Protein AF-A0A267DGS7-F1 (afdb_monomer_lite)

Organism: NCBI:txid282301

pLDDT: mean 75.68, std 21.05, range [29.09, 93.19]

Secondary structure (DSSP, 8-state):
-HHHHHHHHHHH---HHHHHHHHHHTTT-HHHHHHHHHH-GGGT-TTT---HHHHHHHHHHH--SS-TTEE-HHHHHHHHHHTT--TTSHHHHHHHHHTT-SSTT-EEHHHHHHHHHHHT-SSHHHHHHHHHHHHTTS-------TT------------PPPGGGG-----TT----

Structure (mmCIF, N/CA/C/O backbone):
data_AF-A0A267DGS7-F1
#
_entry.id   AF-A0A267DGS7-F1
#
loop_
_atom_site.group_PDB
_atom_site.id
_atom_site.type_symbol
_atom_site.label_atom_id
_atom_site.label_alt_id
_atom_site.label_comp_id
_atom_site.label_asym_id
_atom_site.label_entity_id
_atom_site.label_seq_id
_atom_site.pdbx_PDB_ins_code
_atom_site.Cartn_x
_atom_site.Cartn_y
_atom_site.Cartn_z
_atom_site.occupancy
_atom_site.B_iso_or_equiv
_atom_site.auth_seq_id
_atom_site.auth_comp_id
_atom_site.auth_asym_id
_atom_site.auth_atom_id
_atom_site.pdbx_PDB_model_num
ATOM 1 N N . GLN A 1 1 ? -28.274 -1.757 20.202 1.00 70.31 1 GLN A N 1
ATOM 2 C CA . GLN A 1 1 ? -27.012 -1.642 19.428 1.00 70.31 1 GLN A CA 1
ATOM 3 C C . GLN A 1 1 ? -26.181 -0.431 19.851 1.00 70.31 1 GLN A C 1
ATOM 5 O O . GLN A 1 1 ? -25.023 -0.632 20.179 1.00 70.31 1 GLN A O 1
ATOM 10 N N . ARG A 1 2 ? -26.747 0.786 19.945 1.00 84.38 2 ARG A N 1
ATOM 11 C CA . ARG A 1 2 ? -26.020 1.993 20.404 1.00 84.38 2 ARG A CA 1
ATOM 12 C C . ARG A 1 2 ? -25.344 1.877 21.780 1.00 84.38 2 ARG A C 1
ATOM 14 O O . ARG A 1 2 ? -24.203 2.295 21.909 1.00 84.38 2 ARG A O 1
ATOM 21 N N . GLU A 1 3 ? -25.987 1.258 22.772 1.00 90.31 3 GLU A N 1
ATOM 22 C CA . GLU A 1 3 ? -25.374 1.063 24.101 1.00 90.31 3 GLU A CA 1
ATOM 23 C C . GLU A 1 3 ? -24.119 0.179 24.072 1.00 90.31 3 GLU A C 1
ATOM 25 O O . GLU A 1 3 ? -23.171 0.440 24.803 1.00 90.31 3 GLU A O 1
ATOM 30 N N . LEU A 1 4 ? -24.078 -0.848 23.213 1.00 90.81 4 LEU A N 1
ATOM 31 C CA . LEU A 1 4 ? -22.896 -1.709 23.074 1.00 90.81 4 LEU A CA 1
ATOM 32 C C . LEU A 1 4 ? -21.714 -0.930 22.497 1.00 90.81 4 LEU A C 1
ATOM 34 O O . LEU A 1 4 ? -20.595 -1.071 22.978 1.00 90.81 4 LEU A O 1
ATOM 38 N N . VAL A 1 5 ? -21.983 -0.077 21.507 1.00 91.50 5 VAL A N 1
ATOM 39 C CA . VAL A 1 5 ? -20.983 0.808 20.900 1.00 91.50 5 VAL A CA 1
ATOM 40 C C . VAL A 1 5 ? -20.467 1.810 21.934 1.00 91.50 5 VAL A C 1
ATOM 42 O O . VAL A 1 5 ? -19.259 1.940 22.091 1.00 91.50 5 VAL A O 1
ATOM 45 N N . GLN A 1 6 ? -21.352 2.453 22.704 1.00 93.19 6 GLN A N 1
ATOM 46 C CA . GLN A 1 6 ? -20.942 3.381 23.766 1.00 93.19 6 GLN A CA 1
ATOM 47 C C . GLN A 1 6 ? -20.090 2.704 24.843 1.00 93.19 6 GLN A C 1
ATOM 49 O O . GLN A 1 6 ? -19.061 3.251 25.231 1.00 93.19 6 GLN A O 1
ATOM 54 N N . ARG A 1 7 ? -20.469 1.501 25.291 1.00 92.31 7 ARG A N 1
ATOM 55 C CA . ARG A 1 7 ? -19.676 0.730 26.262 1.00 92.31 7 ARG A CA 1
ATOM 56 C C . ARG A 1 7 ? -18.315 0.329 25.6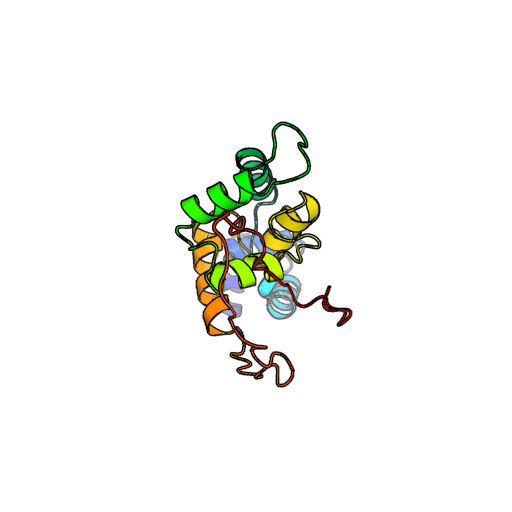99 1.00 92.31 7 ARG A C 1
ATOM 58 O O . ARG A 1 7 ? -17.322 0.422 26.409 1.00 92.31 7 ARG A O 1
ATOM 65 N N . PHE A 1 8 ? -18.254 -0.067 24.428 1.00 92.50 8 PHE A N 1
ATOM 66 C CA . PHE A 1 8 ? -16.991 -0.374 23.760 1.00 92.50 8 PHE A CA 1
ATOM 67 C C . PHE A 1 8 ? -16.067 0.849 23.721 1.00 92.50 8 PHE A C 1
ATOM 69 O O . PHE A 1 8 ? -14.906 0.749 24.113 1.00 92.50 8 PHE A O 1
ATOM 76 N N . VAL A 1 9 ? -16.590 2.008 23.305 1.00 92.44 9 VAL A N 1
ATOM 77 C CA . VAL A 1 9 ? -15.851 3.283 23.274 1.00 92.44 9 VAL A CA 1
ATOM 78 C C . VAL A 1 9 ? -15.376 3.672 24.676 1.00 92.44 9 VAL A C 1
ATOM 80 O O . VAL A 1 9 ? -14.230 4.070 24.840 1.00 92.44 9 VAL A O 1
ATOM 83 N N . GLN A 1 10 ? -16.211 3.494 25.702 1.00 93.00 10 GLN A N 1
ATOM 84 C CA . GLN A 1 10 ? -15.852 3.807 27.086 1.00 93.00 10 GLN A CA 1
ATOM 85 C C . GLN A 1 10 ? -14.729 2.910 27.634 1.00 93.00 10 GLN A C 1
ATOM 87 O O . GLN A 1 10 ? -13.928 3.373 28.439 1.00 93.00 10 GLN A O 1
ATOM 92 N N . CYS A 1 11 ? -14.666 1.642 27.220 1.00 89.06 11 CYS A N 1
ATOM 93 C CA . CYS A 1 11 ? -13.643 0.702 27.689 1.00 89.06 11 CYS A CA 1
ATOM 94 C C . CYS A 1 11 ? -12.334 0.761 26.888 1.00 89.06 11 CYS A C 1
ATOM 96 O O . CYS A 1 11 ? -11.278 0.506 27.455 1.00 89.06 11 CYS A O 1
ATOM 98 N N . THR A 1 12 ? -12.400 1.049 25.585 1.00 88.69 12 THR A N 1
ATOM 99 C CA . THR A 1 12 ? -11.243 0.964 24.668 1.00 88.69 12 THR A CA 1
ATOM 100 C C . THR A 1 12 ? -10.707 2.314 24.208 1.00 88.69 12 THR A C 1
ATOM 102 O O . THR A 1 12 ? -9.666 2.358 23.554 1.00 88.69 12 THR A O 1
ATOM 105 N N . GLU A 1 13 ? -11.439 3.397 24.491 1.00 88.38 13 GLU A N 1
ATOM 106 C CA . GLU A 1 13 ? -11.204 4.754 23.972 1.00 88.38 13 GLU A CA 1
ATOM 107 C C . GLU A 1 13 ? -11.135 4.829 22.432 1.00 88.38 13 GLU A C 1
ATOM 109 O O . GLU A 1 13 ? -10.665 5.810 21.854 1.00 88.38 13 GLU A O 1
ATOM 114 N N . ALA A 1 14 ? -11.621 3.795 21.739 1.00 85.88 14 ALA A N 1
ATOM 115 C CA . ALA A 1 14 ? -11.678 3.762 20.288 1.00 85.88 14 ALA A CA 1
ATOM 116 C C . ALA A 1 14 ? -12.763 4.706 19.751 1.00 85.88 14 ALA A C 1
ATOM 118 O O . ALA A 1 14 ? -13.722 5.055 20.439 1.00 85.88 14 ALA A O 1
ATOM 119 N N . GLN A 1 15 ? -12.653 5.089 18.479 1.00 86.88 15 GLN A N 1
ATOM 120 C CA . GLN A 1 15 ? -13.687 5.895 17.831 1.00 86.88 15 GLN A CA 1
ATOM 121 C C . GLN A 1 15 ? -14.951 5.064 17.552 1.00 86.88 15 GLN A C 1
ATOM 123 O O . GLN A 1 15 ? -14.883 3.859 17.310 1.00 86.88 15 GLN A O 1
ATOM 128 N N . GLU A 1 16 ? -16.113 5.720 17.514 1.00 88.62 16 GLU A N 1
ATOM 129 C CA . GLU A 1 16 ? -17.404 5.092 17.188 1.00 88.62 16 GLU A CA 1
ATOM 130 C C . GLU A 1 16 ? -17.399 4.228 15.899 1.00 88.62 16 GLU A C 1
ATOM 132 O O . GLU A 1 16 ? -17.911 3.105 15.954 1.00 88.62 16 GLU A O 1
ATOM 137 N N . PRO A 1 17 ? -16.793 4.644 14.761 1.00 86.81 17 PRO A N 1
ATOM 138 C CA . PRO A 1 17 ? -16.693 3.788 13.572 1.00 86.81 17 PRO A CA 1
ATOM 139 C C . PRO A 1 17 ? -15.871 2.512 13.806 1.00 86.81 17 PRO A C 1
ATOM 141 O O . PRO A 1 17 ? -16.249 1.440 13.331 1.00 86.81 17 PRO A O 1
ATOM 144 N N . VAL A 1 18 ? -14.790 2.600 14.584 1.00 87.38 18 VAL A N 1
ATOM 145 C CA . VAL A 1 18 ? -13.956 1.444 14.943 1.00 87.38 18 VAL A CA 1
ATOM 146 C C . VAL A 1 18 ? -14.736 0.475 15.829 1.00 87.38 18 VAL A C 1
ATOM 148 O O . VAL A 1 18 ? -14.741 -0.729 15.578 1.00 87.38 18 VAL A O 1
ATOM 151 N N . ALA A 1 19 ? -15.469 0.999 16.811 1.00 89.19 19 ALA A N 1
ATOM 152 C CA . ALA A 1 19 ? -16.328 0.207 17.682 1.00 89.19 19 ALA A CA 1
ATOM 153 C C . ALA A 1 19 ? -17.402 -0.564 16.892 1.00 89.19 19 ALA A C 1
ATOM 155 O O . ALA A 1 19 ? -17.631 -1.749 17.142 1.00 89.19 19 ALA A O 1
ATOM 156 N N . LEU A 1 20 ? -18.025 0.079 15.898 1.00 89.56 20 LEU A N 1
ATOM 157 C CA . LEU A 1 20 ? -18.976 -0.570 14.991 1.00 89.56 20 LEU A CA 1
ATOM 158 C C . LEU A 1 20 ? -18.315 -1.688 14.174 1.00 89.56 20 LEU A C 1
ATOM 160 O O . LEU A 1 20 ? -18.887 -2.775 14.057 1.00 89.56 20 LEU A O 1
ATOM 164 N N . GLN A 1 21 ? -17.108 -1.454 13.653 1.00 88.69 21 GLN A N 1
ATOM 165 C CA . GLN A 1 21 ? -16.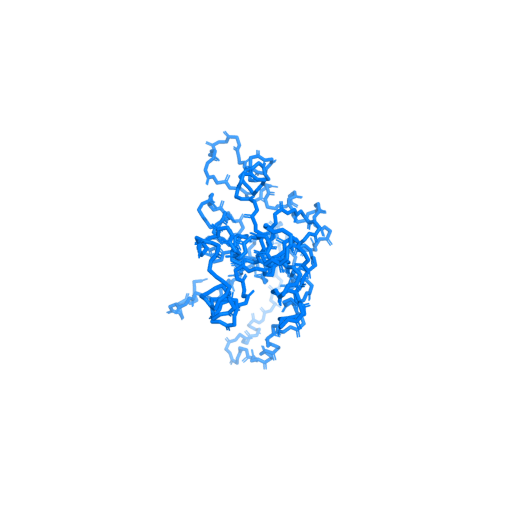356 -2.460 12.907 1.00 88.69 21 GLN A CA 1
ATOM 166 C C . GLN A 1 21 ? -16.012 -3.674 13.789 1.00 88.69 21 GLN A C 1
ATOM 168 O O . GLN A 1 21 ? -16.362 -4.795 13.413 1.00 88.69 21 GLN A O 1
ATOM 173 N N . CYS A 1 22 ? -15.430 -3.468 14.977 1.00 89.12 22 CYS A N 1
ATOM 174 C CA . CYS A 1 22 ? -15.087 -4.540 15.923 1.00 89.12 22 CYS A CA 1
ATOM 175 C C . CYS A 1 22 ? -16.311 -5.368 16.330 1.00 89.12 22 CYS A C 1
ATOM 177 O O . CYS A 1 22 ? -16.279 -6.600 16.294 1.00 89.12 22 CYS A O 1
ATOM 179 N N . LEU A 1 23 ? -17.415 -4.705 16.690 1.00 90.94 23 LEU A N 1
ATOM 180 C CA . LEU A 1 23 ? -18.641 -5.386 17.111 1.00 90.94 23 LEU A CA 1
ATOM 181 C C . LEU A 1 23 ? -19.284 -6.162 15.956 1.00 90.94 23 LEU A C 1
ATOM 183 O O . LEU A 1 23 ? -19.763 -7.275 16.173 1.00 90.94 23 LEU A O 1
ATOM 187 N N . SER A 1 24 ? -19.259 -5.625 14.732 1.00 90.62 24 SER A N 1
ATOM 188 C CA . SER A 1 24 ? -19.809 -6.316 13.558 1.00 90.62 24 SER A CA 1
ATOM 189 C C . SER A 1 24 ? -19.059 -7.610 13.220 1.00 90.62 24 SER A C 1
ATOM 191 O O . SER A 1 24 ? -19.692 -8.597 12.847 1.00 90.62 24 SER A O 1
ATOM 193 N N . GLN A 1 25 ? -17.735 -7.637 13.410 1.00 87.25 25 GLN A N 1
ATOM 194 C CA . GLN A 1 25 ? -16.891 -8.807 13.136 1.00 87.25 25 GLN A CA 1
ATOM 195 C C . GLN A 1 25 ? -16.977 -9.873 14.237 1.00 87.25 25 GLN A C 1
ATOM 197 O O . GLN A 1 25 ? -16.801 -11.057 13.963 1.00 87.25 25 GLN A O 1
ATOM 202 N N . ASN A 1 26 ? -17.318 -9.474 15.466 1.00 91.25 26 ASN A N 1
ATOM 203 C CA . ASN A 1 26 ? -17.360 -10.346 16.643 1.00 91.25 26 ASN A CA 1
ATOM 204 C C . ASN A 1 26 ? -18.793 -10.712 17.074 1.00 91.25 26 ASN A C 1
ATOM 206 O O . ASN A 1 26 ? -19.071 -10.900 18.261 1.00 91.25 26 ASN A O 1
ATOM 210 N N . ALA A 1 27 ? -19.722 -10.790 16.112 1.00 91.75 27 ALA A N 1
ATOM 211 C CA . ALA A 1 27 ? -21.128 -11.145 16.340 1.00 91.75 27 ALA A CA 1
ATOM 212 C C . ALA A 1 27 ? -21.801 -10.325 17.466 1.00 91.75 27 ALA A C 1
ATOM 214 O O . ALA A 1 27 ? -22.637 -10.838 18.209 1.00 91.75 27 ALA A O 1
ATOM 215 N N . TRP A 1 28 ? -21.427 -9.048 17.598 1.00 91.00 28 TRP A N 1
ATOM 216 C CA . TRP A 1 28 ? -21.931 -8.101 18.599 1.00 91.00 28 TRP A CA 1
ATOM 217 C C . TRP A 1 28 ? -21.683 -8.492 20.064 1.00 91.00 28 TRP A C 1
ATOM 219 O O . TRP A 1 28 ? -22.383 -8.020 20.962 1.00 91.00 28 TRP A O 1
ATOM 229 N N . ARG A 1 29 ? -20.667 -9.318 20.332 1.00 92.75 29 ARG A N 1
ATOM 230 C CA . ARG A 1 29 ? -20.234 -9.656 21.694 1.00 92.75 29 ARG A CA 1
ATOM 231 C C . ARG A 1 29 ? -19.197 -8.644 22.178 1.00 92.75 29 ARG A C 1
ATOM 233 O O . ARG A 1 29 ? -18.107 -8.583 21.619 1.00 92.75 29 ARG A O 1
ATOM 240 N N . LEU A 1 30 ? -19.537 -7.876 23.218 1.00 90.94 30 LEU A N 1
ATOM 241 C CA . LEU A 1 30 ? -18.676 -6.812 23.749 1.00 90.94 30 LEU A CA 1
ATOM 242 C C . LEU A 1 30 ? -17.305 -7.349 24.182 1.00 90.94 30 LEU A C 1
ATOM 244 O O . LEU A 1 30 ? -16.299 -6.857 23.691 1.00 90.94 30 LEU A O 1
ATOM 248 N N . ASP A 1 31 ? -17.273 -8.381 25.028 1.00 92.38 31 ASP A N 1
ATOM 249 C CA . ASP A 1 31 ? -16.019 -8.908 25.589 1.00 92.38 31 ASP A CA 1
ATOM 250 C C . ASP A 1 31 ? -15.087 -9.443 24.490 1.00 92.38 31 ASP A C 1
ATOM 252 O O . ASP A 1 31 ? -13.924 -9.065 24.417 1.00 92.38 31 ASP A O 1
ATOM 256 N N . ALA A 1 32 ? -15.635 -10.216 23.545 1.00 92.19 32 ALA A N 1
ATOM 257 C CA . ALA A 1 32 ? -14.872 -10.742 22.413 1.00 92.19 32 ALA A CA 1
ATOM 258 C C . ALA A 1 32 ? -14.346 -9.631 21.485 1.00 92.19 32 ALA A C 1
ATOM 260 O O . ALA A 1 32 ? -13.230 -9.723 20.983 1.00 92.19 32 ALA A O 1
ATOM 261 N N . ALA A 1 33 ? -15.137 -8.576 21.259 1.00 91.56 33 ALA A N 1
ATOM 262 C CA . ALA A 1 33 ? -14.713 -7.442 20.446 1.00 91.56 33 ALA A CA 1
ATOM 263 C C . ALA A 1 33 ? -13.581 -6.650 21.116 1.00 91.56 33 ALA A C 1
ATOM 265 O O . ALA A 1 33 ? -12.677 -6.184 20.426 1.00 91.56 33 ALA A O 1
ATOM 266 N N . VAL A 1 34 ? -13.641 -6.473 22.441 1.00 91.50 34 VAL A N 1
ATOM 267 C CA . VAL A 1 34 ? -12.598 -5.781 23.212 1.00 91.50 34 VAL A CA 1
ATOM 268 C C . VAL A 1 34 ? -11.304 -6.599 23.185 1.00 91.50 34 VAL A C 1
ATOM 270 O O . VAL A 1 34 ? -10.248 -6.048 22.874 1.00 91.50 34 VAL A O 1
ATOM 273 N N . ASP A 1 35 ? -11.391 -7.913 23.405 1.00 92.31 35 ASP A N 1
ATOM 274 C CA . ASP A 1 35 ? -10.241 -8.818 23.318 1.00 92.31 35 ASP A CA 1
ATOM 275 C C . ASP A 1 35 ? -9.603 -8.822 21.917 1.00 92.31 35 ASP A C 1
ATOM 277 O O . ASP A 1 35 ? -8.380 -8.718 21.803 1.00 92.31 35 ASP A O 1
ATOM 281 N N . ASP A 1 36 ? -10.392 -8.892 20.835 1.00 90.06 36 ASP A N 1
ATOM 282 C CA . ASP A 1 36 ? -9.862 -8.855 19.459 1.00 90.06 36 ASP A CA 1
ATOM 283 C C . ASP A 1 36 ? -9.254 -7.485 19.106 1.00 90.06 36 ASP A C 1
ATOM 285 O O . ASP A 1 36 ? -8.209 -7.429 18.453 1.00 90.06 36 ASP A O 1
ATOM 289 N N . TYR A 1 37 ? -9.834 -6.382 19.597 1.00 89.12 37 TYR A N 1
ATOM 290 C CA . TYR A 1 37 ? -9.274 -5.037 19.425 1.00 89.12 37 TYR A CA 1
ATOM 291 C C . TYR A 1 37 ? -7.881 -4.910 20.056 1.00 89.12 37 TYR A C 1
ATOM 293 O O . TYR A 1 37 ? -6.955 -4.427 19.402 1.00 89.12 37 TYR A O 1
ATOM 301 N N . TYR A 1 38 ? -7.697 -5.404 21.284 1.00 89.25 38 TYR A N 1
ATOM 302 C CA . TYR A 1 38 ? -6.386 -5.391 21.943 1.00 89.25 38 TYR A CA 1
ATOM 303 C C . TYR A 1 38 ? -5.416 -6.438 21.384 1.00 89.25 38 TYR A C 1
ATOM 305 O O . TYR A 1 38 ? -4.209 -6.197 21.343 1.00 89.25 38 TYR A O 1
ATOM 313 N N . SER A 1 39 ? -5.920 -7.575 20.906 1.00 89.12 39 SER A N 1
ATOM 314 C CA . SER A 1 39 ? -5.099 -8.622 20.286 1.00 89.12 39 SER A CA 1
ATOM 3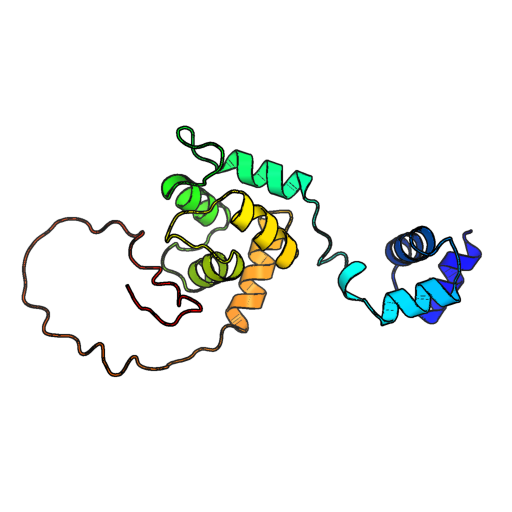15 C C . SER A 1 39 ? -4.600 -8.234 18.894 1.00 89.12 39 SER A C 1
ATOM 317 O O . SER A 1 39 ? -3.597 -8.761 18.411 1.00 89.12 39 SER A O 1
ATOM 319 N N . SER A 1 40 ? -5.313 -7.353 18.191 1.00 81.50 40 SER A N 1
ATOM 320 C CA . SER A 1 40 ? -5.006 -6.965 16.812 1.00 81.50 40 SER A CA 1
ATOM 321 C C . SER A 1 40 ? -5.373 -5.502 16.521 1.00 81.50 40 SER A C 1
ATOM 323 O O . SER A 1 40 ? -6.171 -5.236 15.617 1.00 81.50 40 SER A O 1
ATOM 325 N N . PRO A 1 41 ? -4.731 -4.525 17.193 1.00 77.69 41 PRO A N 1
ATOM 326 C CA . PRO A 1 41 ? -5.049 -3.105 17.017 1.00 77.69 41 PRO A CA 1
ATOM 327 C C . PRO A 1 41 ? -4.821 -2.625 15.575 1.00 77.69 41 PRO A C 1
ATOM 329 O O . PRO A 1 41 ? -5.510 -1.734 15.087 1.00 77.69 41 PRO A O 1
ATOM 332 N N . ALA A 1 42 ? -3.906 -3.270 14.843 1.00 73.44 42 ALA A N 1
ATOM 333 C CA . ALA A 1 42 ? -3.602 -2.941 13.453 1.00 73.44 42 ALA A CA 1
ATOM 334 C C . ALA A 1 42 ? -4.765 -3.188 12.470 1.00 73.44 42 ALA A C 1
ATOM 336 O O . ALA A 1 42 ? -4.798 -2.552 11.421 1.00 73.44 42 ALA A O 1
ATOM 337 N N . LYS A 1 43 ? -5.716 -4.084 12.782 1.00 74.00 43 LYS A N 1
ATOM 338 C CA . LYS A 1 43 ? -6.886 -4.355 11.916 1.00 74.00 43 LYS A CA 1
ATOM 339 C C . LYS A 1 43 ? -7.883 -3.195 11.891 1.00 74.00 43 LYS A C 1
ATOM 341 O O . LYS A 1 43 ? -8.662 -3.067 10.948 1.00 74.00 43 LYS A O 1
ATOM 346 N N . TYR A 1 44 ? -7.874 -2.398 12.952 1.00 74.38 44 TYR A N 1
ATOM 347 C CA . TYR A 1 44 ? -8.859 -1.359 13.223 1.00 74.38 44 TYR A CA 1
ATOM 348 C C . TYR A 1 44 ? -8.259 0.046 13.187 1.00 74.38 44 TYR A C 1
ATOM 350 O O . TYR A 1 44 ? -8.985 1.032 13.280 1.00 74.38 44 TYR A O 1
ATOM 358 N N . ASP A 1 45 ? -6.941 0.145 13.017 1.00 72.06 45 ASP A N 1
ATOM 359 C CA . ASP A 1 45 ? -6.287 1.405 12.711 1.00 72.06 45 ASP A CA 1
ATOM 360 C C . ASP A 1 45 ? -6.669 1.815 11.280 1.00 72.06 45 ASP A C 1
ATOM 362 O O . ASP A 1 45 ? -6.173 1.264 10.295 1.00 72.06 45 ASP A O 1
ATOM 366 N N . GLU A 1 46 ? -7.557 2.803 11.151 1.00 65.00 46 GLU A N 1
ATOM 367 C CA . GLU A 1 46 ? -7.954 3.372 9.857 1.00 65.00 46 GLU A CA 1
ATOM 368 C C . GLU A 1 46 ? -6.758 3.856 9.032 1.00 65.00 46 GLU A C 1
ATOM 370 O O . GLU A 1 46 ? -6.817 3.879 7.800 1.00 65.00 46 GLU A O 1
ATOM 375 N N . ARG A 1 47 ? -5.636 4.200 9.676 1.00 64.69 47 ARG A N 1
ATOM 376 C CA . ARG A 1 47 ? -4.417 4.583 8.963 1.00 64.69 47 ARG A CA 1
ATOM 377 C C . ARG A 1 47 ? -3.828 3.393 8.199 1.00 64.69 47 ARG A C 1
ATOM 379 O O . ARG A 1 47 ? -3.053 3.613 7.269 1.00 64.69 47 ARG A O 1
ATOM 386 N N . LEU A 1 48 ? -4.118 2.162 8.613 1.00 65.19 48 LEU A N 1
ATOM 387 C CA . LEU A 1 48 ? -3.662 0.917 7.990 1.00 65.19 48 LEU A CA 1
ATOM 388 C C . LEU A 1 48 ? -4.755 0.234 7.157 1.00 65.19 48 LEU A C 1
ATOM 390 O O . LEU A 1 48 ? -4.446 -0.706 6.428 1.00 65.19 48 LEU A O 1
ATOM 394 N N . SER A 1 49 ? -6.001 0.713 7.216 1.00 70.62 49 SER A N 1
ATOM 395 C CA . SER A 1 49 ? -7.083 0.226 6.362 1.00 70.62 49 SER A CA 1
ATOM 396 C C . SER A 1 49 ? -6.824 0.606 4.899 1.00 70.62 49 SER A C 1
ATOM 398 O O . SER A 1 49 ? -6.658 1.784 4.561 1.00 70.62 49 SER A O 1
ATOM 400 N N . VAL A 1 50 ? -6.757 -0.405 4.026 1.00 78.94 50 VAL A N 1
ATOM 401 C CA . VAL A 1 50 ? -6.466 -0.245 2.595 1.00 78.94 50 VAL A CA 1
ATOM 402 C C . VAL A 1 50 ? -7.603 -0.800 1.757 1.00 78.94 50 VAL A C 1
ATOM 404 O O . VAL A 1 50 ? -7.867 -2.002 1.749 1.00 78.94 50 VAL A O 1
ATOM 407 N N . ASP A 1 51 ? -8.200 0.068 0.946 1.00 84.94 51 ASP A N 1
ATOM 408 C CA . ASP A 1 51 ? -9.135 -0.341 -0.093 1.00 84.94 51 ASP A CA 1
ATOM 409 C C . ASP A 1 51 ? -8.387 -0.958 -1.281 1.00 84.94 51 ASP A C 1
ATOM 411 O O . ASP A 1 51 ? -7.896 -0.258 -2.173 1.00 84.94 51 ASP A O 1
ATOM 415 N N . THR A 1 52 ? -8.361 -2.290 -1.364 1.00 83.31 52 THR A N 1
ATOM 416 C CA . THR A 1 52 ? -7.689 -3.017 -2.460 1.00 83.31 52 THR A CA 1
ATOM 417 C C . THR A 1 52 ? -8.206 -2.605 -3.844 1.00 83.31 52 THR A C 1
ATOM 419 O O . THR A 1 52 ? -7.457 -2.609 -4.820 1.00 83.31 52 THR A O 1
ATOM 422 N N . ARG A 1 53 ? -9.478 -2.192 -3.945 1.00 87.19 53 ARG A N 1
ATOM 423 C CA . ARG A 1 53 ? -10.075 -1.688 -5.194 1.00 87.19 53 ARG A CA 1
ATOM 424 C C . ARG A 1 53 ? -9.445 -0.370 -5.648 1.00 87.19 53 ARG A C 1
ATOM 426 O O . ARG A 1 53 ? -9.172 -0.218 -6.836 1.00 87.19 53 ARG A O 1
ATOM 433 N N . LYS A 1 54 ? -9.185 0.557 -4.719 1.00 89.69 54 LYS A N 1
ATOM 434 C CA . LYS A 1 54 ? -8.513 1.832 -5.018 1.00 89.69 54 LYS A CA 1
ATOM 435 C C . LYS A 1 54 ? -7.059 1.599 -5.412 1.00 89.69 54 LYS A C 1
ATOM 437 O O . LYS A 1 54 ? -6.600 2.165 -6.398 1.00 89.69 54 LYS A O 1
ATOM 442 N N . VAL A 1 55 ? -6.378 0.686 -4.719 1.00 91.00 55 VAL A N 1
ATOM 443 C CA . VAL A 1 55 ? -5.008 0.274 -5.062 1.00 91.00 55 VAL A CA 1
ATOM 444 C C . VAL A 1 55 ? -4.937 -0.329 -6.469 1.00 91.00 55 VAL A C 1
ATOM 446 O O . VAL A 1 55 ? -4.056 0.023 -7.250 1.00 91.00 55 VAL A O 1
ATOM 449 N N . ALA A 1 56 ? -5.887 -1.194 -6.831 1.00 90.12 56 ALA A N 1
ATOM 450 C CA . ALA A 1 56 ? -5.964 -1.751 -8.180 1.00 90.12 56 ALA A CA 1
ATOM 451 C C . ALA A 1 56 ? -6.259 -0.675 -9.242 1.00 90.12 56 ALA A C 1
ATOM 453 O O . ALA A 1 56 ? -5.692 -0.721 -10.333 1.00 90.12 56 ALA A O 1
ATOM 454 N N . ALA A 1 57 ? -7.110 0.307 -8.932 1.00 91.50 57 ALA A N 1
ATOM 455 C CA . ALA A 1 57 ? -7.372 1.436 -9.824 1.00 91.50 57 ALA A CA 1
ATOM 456 C C . ALA A 1 57 ? -6.121 2.309 -10.033 1.00 91.50 57 ALA A C 1
ATOM 458 O O . ALA A 1 57 ? -5.829 2.680 -11.168 1.00 91.50 57 ALA A O 1
ATOM 459 N N . LEU A 1 58 ? -5.347 2.558 -8.972 1.00 92.44 58 LEU A N 1
ATOM 460 C CA . LEU A 1 58 ? -4.039 3.217 -9.047 1.00 92.44 58 LEU A CA 1
ATOM 461 C C . LEU A 1 58 ? -3.047 2.429 -9.899 1.00 92.44 58 LEU A C 1
ATOM 463 O O . LEU A 1 58 ? -2.354 2.999 -10.730 1.00 92.44 58 LEU A O 1
ATOM 467 N N . PHE A 1 59 ? -2.985 1.109 -9.748 1.00 92.69 59 PHE A N 1
ATOM 468 C CA . PHE A 1 59 ? -2.125 0.294 -10.603 1.00 92.69 59 PHE A CA 1
ATOM 469 C C . PHE A 1 59 ? -2.485 0.470 -12.088 1.00 92.69 59 PHE A C 1
ATOM 471 O O . PHE A 1 59 ? -1.615 0.683 -12.933 1.00 92.69 59 PHE A O 1
ATOM 478 N N . ASN A 1 60 ? -3.783 0.469 -12.401 1.00 91.69 60 ASN A N 1
ATOM 479 C CA . ASN A 1 60 ? -4.271 0.629 -13.768 1.00 91.69 60 ASN A CA 1
ATOM 480 C C . ASN A 1 60 ? -3.933 1.992 -14.394 1.00 91.69 60 ASN A C 1
ATOM 482 O O . ASN A 1 60 ? -3.897 2.071 -15.621 1.00 91.69 60 ASN A O 1
ATOM 486 N N . SER A 1 61 ? -3.678 3.046 -13.607 1.00 91.69 61 SER A N 1
ATOM 487 C CA . SER A 1 61 ? -3.249 4.342 -14.153 1.00 91.69 61 SER A CA 1
ATOM 488 C C . SER A 1 61 ? -1.771 4.380 -14.550 1.00 91.69 61 SER A C 1
ATOM 490 O O . SER A 1 61 ? -1.395 5.214 -15.372 1.00 91.69 61 SER A O 1
ATOM 492 N N . TYR A 1 62 ? -0.942 3.483 -14.003 1.00 91.69 62 TYR A N 1
ATOM 493 C CA . TYR A 1 62 ? 0.510 3.455 -14.238 1.00 91.69 62 TYR A CA 1
ATOM 494 C C . TYR A 1 62 ? 1.010 2.225 -15.004 1.00 91.69 62 TYR A C 1
ATOM 496 O O . TYR A 1 62 ? 2.171 2.213 -15.420 1.00 91.69 62 TYR A O 1
ATOM 504 N N . ARG A 1 63 ? 0.170 1.200 -15.197 1.00 92.19 63 ARG A N 1
ATOM 505 C CA . ARG A 1 63 ? 0.521 -0.014 -15.952 1.00 92.19 63 ARG A CA 1
ATOM 506 C C . ARG A 1 63 ? 0.994 0.296 -17.376 1.00 92.19 63 ARG A C 1
ATOM 508 O O . ARG A 1 63 ? 0.619 1.313 -17.967 1.00 92.19 63 ARG A O 1
ATOM 515 N N . SER A 1 64 ? 1.763 -0.622 -17.949 1.00 87.19 64 SER A N 1
ATOM 516 C CA . SER A 1 64 ? 2.169 -0.530 -19.349 1.00 87.19 64 SER A CA 1
ATOM 517 C C . SER A 1 64 ? 1.017 -0.832 -20.316 1.00 87.19 64 SER A C 1
ATOM 519 O O . SER A 1 64 ? 0.032 -1.495 -19.968 1.00 87.19 64 SER A O 1
ATOM 521 N N . GLN A 1 65 ? 1.138 -0.324 -21.545 1.00 85.56 65 GLN A N 1
ATOM 522 C CA . GLN A 1 65 ? 0.278 -0.722 -22.662 1.00 85.56 65 GLN A CA 1
ATOM 523 C C . GLN A 1 65 ? 0.662 -2.106 -23.196 1.00 85.56 65 GLN A C 1
ATOM 525 O O . GLN A 1 65 ? -0.232 -2.857 -23.574 1.00 85.56 65 GLN A O 1
ATOM 530 N N . ASP A 1 66 ? 1.955 -2.441 -23.170 1.00 84.75 66 ASP A N 1
ATOM 531 C CA . ASP A 1 66 ? 2.491 -3.703 -23.696 1.00 84.75 66 ASP A CA 1
ATOM 532 C C . ASP A 1 66 ? 2.268 -4.883 -22.739 1.00 84.75 66 ASP A C 1
ATOM 534 O O . ASP A 1 66 ? 1.985 -5.994 -23.178 1.00 84.75 66 ASP A O 1
ATOM 538 N N . ASP A 1 67 ? 2.358 -4.634 -21.428 1.00 86.31 67 ASP A N 1
ATOM 539 C CA . ASP A 1 67 ? 2.116 -5.628 -20.379 1.00 86.31 67 ASP A CA 1
ATOM 540 C C . ASP A 1 67 ? 1.160 -5.047 -19.318 1.00 86.31 67 ASP A C 1
ATOM 542 O O . ASP A 1 67 ? 1.549 -4.166 -18.542 1.00 86.31 67 ASP A O 1
ATOM 546 N N . PRO A 1 68 ? -0.110 -5.493 -19.277 1.00 86.75 68 PRO A N 1
ATOM 547 C CA . PRO A 1 68 ? -1.102 -4.951 -18.360 1.00 86.75 68 PRO A CA 1
ATOM 548 C C . PRO A 1 68 ? -0.882 -5.369 -16.903 1.00 86.75 68 PRO A C 1
ATOM 550 O O . PRO A 1 68 ? -1.501 -4.761 -16.030 1.00 86.75 68 PRO A O 1
ATOM 553 N N . ASP A 1 69 ? -0.030 -6.360 -16.626 1.00 89.81 69 ASP A N 1
ATOM 554 C CA . ASP A 1 69 ? 0.263 -6.840 -15.272 1.00 89.81 69 ASP A CA 1
ATOM 555 C C . ASP A 1 69 ? 1.592 -6.302 -14.724 1.00 89.81 69 ASP A C 1
ATOM 557 O O . ASP A 1 69 ? 2.004 -6.661 -13.612 1.00 89.81 69 ASP A O 1
ATOM 561 N N . ARG A 1 70 ? 2.229 -5.372 -15.448 1.00 90.88 70 ARG A N 1
ATOM 562 C CA . ARG A 1 70 ? 3.464 -4.702 -15.027 1.00 90.88 70 ARG A CA 1
ATOM 563 C C . ARG A 1 70 ? 3.421 -3.188 -15.210 1.00 90.88 70 ARG A C 1
ATOM 565 O O . ARG A 1 70 ? 2.790 -2.638 -16.112 1.00 90.88 70 ARG A O 1
ATOM 572 N N . ILE A 1 71 ? 4.152 -2.501 -14.341 1.00 91.38 71 ILE A N 1
ATOM 573 C CA . ILE A 1 71 ? 4.510 -1.092 -14.479 1.00 91.38 71 ILE A CA 1
ATOM 574 C C . ILE A 1 71 ? 5.933 -1.051 -15.034 1.00 91.38 71 ILE A C 1
ATOM 576 O O . ILE A 1 71 ? 6.880 -1.407 -14.336 1.00 91.38 71 ILE A O 1
ATOM 580 N N . ASN A 1 72 ? 6.066 -0.605 -16.284 1.00 90.12 72 ASN A N 1
ATOM 581 C CA . ASN A 1 72 ? 7.358 -0.406 -16.946 1.00 90.12 72 ASN A CA 1
ATOM 582 C C . ASN A 1 72 ? 8.123 0.781 -16.327 1.00 90.12 72 ASN A C 1
ATOM 584 O O . ASN A 1 72 ? 7.499 1.633 -15.684 1.00 90.12 72 ASN A O 1
ATOM 588 N N . PRO A 1 73 ? 9.433 0.942 -16.601 1.00 88.25 73 PRO A N 1
ATOM 589 C CA . PRO A 1 73 ? 10.228 2.052 -16.064 1.00 88.25 73 PRO A CA 1
ATOM 590 C C . PRO A 1 73 ? 9.630 3.435 -16.342 1.00 88.25 73 PRO A C 1
ATOM 592 O O . PRO A 1 73 ? 9.663 4.316 -15.487 1.00 88.25 73 PRO A O 1
ATOM 595 N N . THR A 1 74 ? 8.991 3.614 -17.500 1.00 89.25 74 THR A N 1
ATOM 596 C CA . THR A 1 74 ? 8.252 4.839 -17.835 1.00 89.25 74 THR A CA 1
ATOM 597 C C . THR A 1 74 ? 7.067 5.081 -16.896 1.00 89.25 74 THR A C 1
ATOM 599 O O . THR A 1 74 ? 6.850 6.210 -16.461 1.00 89.25 74 THR A O 1
ATOM 602 N N . GLY A 1 75 ? 6.314 4.032 -16.553 1.00 90.25 75 GLY A N 1
ATOM 603 C CA . GLY A 1 75 ? 5.220 4.102 -15.583 1.00 90.25 75 GLY A CA 1
ATOM 604 C C . GLY A 1 75 ? 5.727 4.399 -14.172 1.00 90.25 75 GLY A C 1
ATOM 605 O O . GLY A 1 75 ? 5.145 5.233 -13.480 1.00 90.25 75 GLY A O 1
ATOM 606 N N . VAL A 1 76 ? 6.867 3.814 -13.783 1.00 90.44 76 VAL A N 1
ATOM 607 C CA . VAL A 1 76 ? 7.533 4.111 -12.505 1.00 90.44 76 VAL A CA 1
ATOM 608 C C . VAL A 1 76 ? 7.972 5.574 -12.439 1.00 90.44 76 VAL A C 1
ATOM 610 O O . VAL A 1 76 ? 7.722 6.234 -11.435 1.00 90.44 76 VAL A O 1
ATOM 613 N N . CYS A 1 77 ? 8.563 6.125 -13.503 1.00 89.56 77 CYS A N 1
ATOM 614 C CA . CYS A 1 77 ? 8.922 7.545 -13.545 1.00 89.56 77 CYS A CA 1
ATOM 615 C C . CYS A 1 77 ? 7.702 8.460 -13.367 1.00 89.56 77 CYS A C 1
ATOM 617 O O . CYS A 1 77 ? 7.794 9.435 -12.627 1.00 89.56 77 CYS A O 1
ATOM 619 N N . ARG A 1 78 ? 6.560 8.134 -13.989 1.00 91.50 78 ARG A N 1
ATOM 620 C CA . ARG A 1 78 ? 5.311 8.899 -13.819 1.00 91.50 78 ARG A CA 1
ATOM 621 C C . ARG A 1 78 ? 4.776 8.810 -12.392 1.00 91.50 78 ARG A C 1
ATOM 623 O O . ARG A 1 78 ? 4.426 9.831 -11.816 1.00 91.50 78 ARG A O 1
ATOM 630 N N . LEU A 1 79 ? 4.780 7.613 -11.805 1.00 91.81 79 LEU A N 1
ATOM 631 C CA . LEU A 1 79 ? 4.392 7.408 -10.408 1.00 91.81 79 LEU A CA 1
ATOM 632 C C . LEU A 1 79 ? 5.261 8.244 -9.454 1.00 91.81 79 LEU A C 1
ATOM 634 O O . LEU A 1 79 ? 4.745 8.880 -8.540 1.00 91.81 79 LEU A O 1
ATOM 638 N N . LEU A 1 80 ? 6.580 8.251 -9.660 1.00 90.44 80 LEU A N 1
ATOM 639 C CA . LEU A 1 80 ? 7.510 9.022 -8.833 1.00 90.44 80 LEU A CA 1
ATOM 640 C C . LEU A 1 80 ? 7.338 10.534 -9.009 1.00 90.44 80 LEU A C 1
ATOM 642 O O . LEU A 1 80 ? 7.409 11.265 -8.020 1.00 90.44 80 LEU A O 1
ATOM 646 N N . ASP A 1 81 ? 7.058 10.993 -10.230 1.00 91.69 81 ASP A N 1
ATOM 647 C CA . ASP A 1 81 ? 6.749 12.397 -10.502 1.00 91.69 81 ASP A CA 1
ATOM 648 C C . ASP A 1 81 ? 5.463 12.835 -9.785 1.00 91.69 81 ASP A C 1
ATOM 650 O O . ASP A 1 81 ? 5.471 13.834 -9.063 1.00 91.69 81 ASP A O 1
ATOM 654 N N . ASP A 1 82 ? 4.390 12.044 -9.869 1.00 92.19 82 ASP A N 1
ATOM 655 C CA . ASP A 1 82 ? 3.128 12.323 -9.169 1.00 92.19 82 ASP A CA 1
ATOM 656 C C . ASP A 1 82 ? 3.298 12.328 -7.641 1.00 92.19 82 ASP A C 1
ATOM 658 O O . ASP A 1 82 ? 2.708 13.152 -6.938 1.00 92.19 82 ASP A O 1
ATOM 662 N N . LEU A 1 83 ? 4.172 11.467 -7.114 1.00 89.81 83 LEU A N 1
ATOM 663 C CA . LEU A 1 83 ? 4.551 11.465 -5.698 1.00 89.81 83 LEU A CA 1
ATOM 664 C C . LEU A 1 83 ? 5.488 12.622 -5.313 1.00 89.81 83 LEU A C 1
ATOM 666 O O . LEU A 1 83 ? 5.715 12.845 -4.119 1.00 89.81 83 LEU A O 1
ATOM 670 N N . ARG A 1 84 ? 6.014 13.368 -6.295 1.00 89.00 84 ARG A N 1
ATOM 671 C CA . ARG A 1 84 ? 7.041 14.413 -6.143 1.00 89.00 84 ARG A CA 1
ATOM 672 C C . ARG A 1 84 ? 8.305 13.884 -5.463 1.00 89.00 84 ARG A C 1
ATOM 674 O O . ARG A 1 84 ? 8.880 14.543 -4.596 1.00 89.00 84 ARG A O 1
ATOM 681 N N . ILE A 1 85 ? 8.715 12.677 -5.842 1.00 87.25 85 ILE A N 1
ATOM 682 C CA . ILE A 1 85 ? 9.906 11.999 -5.329 1.00 87.25 85 ILE A CA 1
ATOM 683 C C . ILE A 1 85 ? 10.953 11.941 -6.435 1.00 87.25 85 ILE A C 1
ATOM 685 O O . ILE A 1 85 ? 10.678 11.505 -7.551 1.00 87.25 85 ILE A O 1
ATOM 689 N N . ASP A 1 86 ? 12.180 12.338 -6.108 1.00 83.69 86 ASP A N 1
ATOM 690 C CA . ASP A 1 86 ? 13.286 12.213 -7.046 1.00 83.69 86 ASP A CA 1
ATOM 691 C C . ASP A 1 86 ? 13.642 10.722 -7.254 1.00 83.69 86 ASP A C 1
ATOM 693 O O . ASP A 1 86 ? 13.819 9.996 -6.266 1.00 83.69 86 ASP A O 1
ATOM 697 N N . PRO A 1 87 ? 13.767 10.241 -8.506 1.00 80.69 87 PRO A N 1
ATOM 698 C CA . PRO A 1 87 ? 14.058 8.840 -8.818 1.00 80.69 87 PRO A CA 1
ATOM 699 C C . PRO A 1 87 ? 15.480 8.395 -8.449 1.00 80.69 87 PRO A C 1
ATOM 701 O O . PRO A 1 87 ? 15.852 7.262 -8.723 1.00 80.69 87 PRO A O 1
ATOM 704 N N . VAL A 1 88 ? 16.296 9.264 -7.859 1.00 80.50 88 VAL A N 1
ATOM 705 C CA . VAL A 1 88 ? 17.620 8.946 -7.308 1.00 80.50 88 VAL A CA 1
ATOM 706 C C . VAL A 1 88 ? 17.611 9.067 -5.777 1.00 80.50 88 VAL A C 1
ATOM 708 O O . VAL A 1 88 ? 18.579 8.715 -5.103 1.00 80.50 88 VAL A O 1
ATOM 711 N N . SER A 1 89 ? 16.511 9.542 -5.187 1.00 83.00 89 SER A N 1
ATOM 712 C CA . SER A 1 89 ? 16.397 9.702 -3.741 1.00 83.00 89 SER A CA 1
ATOM 713 C C . SER A 1 89 ? 16.297 8.367 -3.005 1.00 83.00 89 SER A C 1
ATOM 715 O O . SER A 1 89 ? 15.725 7.388 -3.490 1.00 83.00 89 SER A O 1
ATOM 717 N N . LEU A 1 90 ? 16.763 8.368 -1.752 1.00 83.81 90 LEU A N 1
ATOM 718 C CA . LEU A 1 90 ? 16.582 7.249 -0.827 1.00 83.81 90 LEU A CA 1
ATOM 719 C C . LEU A 1 90 ? 15.102 6.855 -0.689 1.00 83.81 90 LEU A C 1
ATOM 721 O O . LEU A 1 90 ? 14.785 5.678 -0.559 1.00 83.81 90 LEU A O 1
ATOM 725 N N . THR A 1 91 ? 14.187 7.823 -0.753 1.00 85.62 91 THR A N 1
ATOM 726 C CA . THR A 1 91 ? 12.747 7.595 -0.596 1.00 85.62 91 THR A CA 1
ATOM 727 C C . THR A 1 91 ? 12.182 6.669 -1.666 1.00 85.62 91 THR A C 1
ATOM 729 O O . THR A 1 91 ? 11.365 5.803 -1.354 1.00 85.62 91 THR A O 1
ATOM 732 N N . ALA A 1 92 ? 12.635 6.791 -2.913 1.00 86.31 92 ALA A N 1
ATOM 733 C CA . ALA A 1 92 ? 12.181 5.888 -3.961 1.00 86.31 92 ALA A CA 1
ATOM 734 C C . ALA A 1 92 ? 12.854 4.496 -3.882 1.00 86.31 92 ALA A C 1
ATOM 736 O O . ALA A 1 92 ? 12.241 3.510 -4.294 1.00 86.31 92 ALA A O 1
ATOM 737 N N . LEU A 1 93 ? 14.006 4.365 -3.202 1.00 84.94 93 LEU A N 1
ATOM 738 C CA . LEU A 1 93 ? 14.613 3.053 -2.906 1.00 84.94 93 LEU A CA 1
ATOM 739 C C . LEU A 1 93 ? 13.799 2.360 -1.822 1.00 84.94 93 LEU A C 1
ATOM 741 O O . LEU A 1 93 ? 13.478 1.180 -1.929 1.00 84.94 93 LEU A O 1
ATOM 745 N N . VAL A 1 94 ? 13.424 3.124 -0.794 1.00 87.56 94 VAL A N 1
ATOM 746 C CA . VAL A 1 94 ? 12.537 2.673 0.276 1.00 87.56 94 VAL A CA 1
ATOM 747 C C . VAL A 1 94 ? 11.194 2.228 -0.299 1.00 87.56 94 VAL A C 1
ATOM 749 O O . VAL A 1 94 ? 10.684 1.199 0.133 1.00 87.56 94 VAL A O 1
ATOM 752 N N . LEU A 1 95 ? 10.644 2.935 -1.294 1.00 88.94 95 LEU A N 1
ATOM 753 C CA . LEU A 1 95 ? 9.430 2.506 -1.993 1.00 88.94 95 LEU A CA 1
ATOM 754 C C . LEU A 1 95 ? 9.621 1.140 -2.663 1.00 88.94 95 LEU A C 1
ATOM 756 O O . LEU A 1 95 ? 8.851 0.222 -2.388 1.00 88.94 95 LEU A O 1
ATOM 760 N N . ALA A 1 96 ? 10.660 0.983 -3.484 1.00 88.94 96 ALA A N 1
ATOM 761 C CA . ALA A 1 96 ? 10.931 -0.281 -4.166 1.00 88.94 96 ALA A CA 1
ATOM 762 C C . ALA A 1 96 ? 11.165 -1.441 -3.178 1.00 88.94 96 ALA A C 1
ATOM 764 O O . ALA A 1 96 ? 10.653 -2.545 -3.370 1.00 88.94 96 ALA A O 1
ATOM 765 N N . TRP A 1 97 ? 11.847 -1.174 -2.061 1.00 85.94 97 TRP A N 1
ATOM 766 C CA . TRP A 1 97 ? 12.044 -2.143 -0.985 1.00 85.94 97 TRP A CA 1
ATOM 767 C C . TRP A 1 97 ? 10.739 -2.499 -0.259 1.00 85.94 97 TRP A C 1
ATOM 769 O O . TRP A 1 97 ? 10.477 -3.674 0.001 1.00 85.94 97 TRP A O 1
ATOM 779 N N . LYS A 1 98 ? 9.883 -1.515 0.043 1.00 87.25 98 LYS A N 1
ATOM 780 C CA . LYS A 1 98 ? 8.577 -1.747 0.684 1.00 87.25 98 LYS A CA 1
ATOM 781 C C . LYS A 1 98 ? 7.627 -2.546 -0.199 1.00 87.25 98 LYS A C 1
ATOM 783 O O . LYS A 1 98 ? 6.873 -3.366 0.322 1.00 87.25 98 LYS A O 1
ATOM 788 N N . LEU A 1 99 ? 7.699 -2.343 -1.510 1.00 88.44 99 LEU A N 1
ATOM 789 C CA . LEU A 1 99 ? 6.958 -3.127 -2.494 1.00 88.44 99 LEU A CA 1
ATOM 790 C C . LEU A 1 99 ? 7.571 -4.516 -2.743 1.00 88.44 99 LEU A C 1
ATOM 792 O O . LEU A 1 99 ? 6.931 -5.332 -3.393 1.00 88.44 99 LEU A O 1
ATOM 796 N N . GLN A 1 100 ? 8.761 -4.803 -2.192 1.00 84.19 100 GLN A N 1
ATOM 797 C CA . GLN A 1 100 ? 9.509 -6.050 -2.414 1.00 84.19 100 GLN A CA 1
ATOM 798 C C . GLN A 1 100 ? 9.725 -6.335 -3.906 1.00 84.19 100 GLN A C 1
ATOM 800 O O . GLN A 1 100 ? 9.557 -7.462 -4.357 1.00 84.19 100 GLN A O 1
ATOM 805 N N . ALA A 1 101 ? 10.074 -5.296 -4.666 1.00 84.19 101 ALA A N 1
ATOM 806 C CA . ALA A 1 101 ? 10.255 -5.407 -6.104 1.00 84.19 101 ALA A CA 1
ATOM 807 C C . ALA A 1 101 ? 11.397 -6.368 -6.454 1.00 84.19 101 ALA A C 1
ATOM 809 O O . ALA A 1 101 ? 12.534 -6.176 -6.017 1.00 84.19 101 ALA A O 1
ATOM 810 N N . GLY A 1 102 ? 11.094 -7.391 -7.251 1.00 78.62 102 GLY A N 1
ATOM 811 C CA . GLY A 1 102 ? 12.077 -8.359 -7.731 1.00 78.62 102 GLY A CA 1
ATOM 812 C C . GLY A 1 102 ? 12.960 -7.816 -8.854 1.00 78.62 102 GLY A C 1
ATOM 813 O O . GLY A 1 102 ? 14.092 -8.267 -9.012 1.00 78.62 102 GLY A O 1
ATOM 814 N N . VAL A 1 103 ? 12.465 -6.837 -9.618 1.00 80.25 103 VAL A N 1
ATOM 815 C CA . VAL A 1 103 ? 13.191 -6.206 -10.726 1.00 80.25 103 VAL A CA 1
ATOM 816 C C . VAL A 1 103 ? 13.294 -4.706 -10.493 1.00 80.25 103 VAL A C 1
ATOM 818 O O . VAL A 1 103 ? 12.364 -4.033 -10.060 1.00 80.25 103 VAL A O 1
ATOM 821 N N . GLN A 1 104 ? 14.469 -4.168 -10.781 1.00 77.44 104 GLN A N 1
ATOM 822 C CA . GLN A 1 104 ? 14.751 -2.754 -10.642 1.00 77.44 104 GLN A CA 1
ATOM 823 C C . GLN A 1 104 ? 14.005 -1.918 -11.687 1.00 77.44 104 GLN A C 1
ATOM 825 O O . GLN A 1 104 ? 14.130 -2.141 -12.887 1.00 77.44 104 GLN A O 1
ATOM 830 N N . GLY A 1 105 ? 13.299 -0.885 -11.221 1.00 79.50 105 GLY A N 1
ATOM 831 C CA . GLY A 1 105 ? 12.582 0.041 -12.100 1.00 79.50 105 GLY A CA 1
ATOM 832 C C . GLY A 1 105 ? 11.315 -0.546 -12.720 1.00 79.50 105 GLY A C 1
ATOM 833 O O . GLY A 1 105 ? 10.724 0.103 -13.575 1.00 79.50 105 GLY A O 1
ATOM 834 N N . GLU A 1 106 ? 10.880 -1.724 -12.277 1.00 87.31 106 GLU A N 1
ATOM 835 C CA . GLU A 1 106 ? 9.640 -2.368 -12.696 1.00 87.31 106 GLU A CA 1
ATOM 836 C C . GLU A 1 106 ? 8.879 -2.864 -11.470 1.00 87.31 106 GLU A C 1
ATOM 838 O O . GLU A 1 106 ? 9.477 -3.269 -10.475 1.00 87.31 106 GLU A O 1
ATOM 843 N N . PHE A 1 107 ? 7.551 -2.856 -11.546 1.00 90.56 107 PHE A N 1
ATOM 844 C CA . PHE A 1 107 ? 6.708 -3.455 -10.513 1.00 90.56 107 PHE A CA 1
ATOM 845 C C . PHE A 1 107 ? 5.654 -4.343 -11.155 1.00 90.56 107 PHE A C 1
ATOM 847 O O . PHE A 1 107 ? 4.921 -3.905 -12.044 1.00 90.56 107 PHE A O 1
ATOM 854 N N . SER A 1 108 ? 5.530 -5.576 -10.678 1.00 92.06 108 SER A N 1
ATOM 855 C CA . SER A 1 108 ? 4.379 -6.412 -11.002 1.00 92.06 108 SER A CA 1
ATOM 856 C C . SER A 1 108 ? 3.138 -5.941 -10.247 1.00 92.06 108 SER A C 1
ATOM 858 O O . SER A 1 108 ? 3.205 -5.333 -9.172 1.00 92.06 108 SER A O 1
ATOM 860 N N . ARG A 1 109 ? 1.966 -6.286 -10.777 1.00 91.38 109 ARG A N 1
ATOM 861 C CA . ARG A 1 109 ? 0.685 -6.040 -10.111 1.00 91.38 109 ARG A CA 1
ATOM 862 C C . ARG A 1 109 ? 0.627 -6.637 -8.709 1.00 91.38 109 ARG A C 1
ATOM 864 O O . ARG A 1 109 ? 0.112 -5.999 -7.792 1.00 91.38 109 ARG A O 1
ATOM 871 N N . ALA A 1 110 ? 1.159 -7.846 -8.540 1.00 89.81 110 ALA A N 1
ATOM 872 C CA . ALA A 1 110 ? 1.162 -8.540 -7.259 1.00 89.81 110 ALA A CA 1
ATOM 873 C C . ALA A 1 110 ? 2.014 -7.801 -6.215 1.00 89.81 110 ALA A C 1
ATOM 875 O O . ALA A 1 110 ? 1.539 -7.578 -5.098 1.00 89.81 110 ALA A O 1
ATOM 876 N N . GLU A 1 111 ? 3.225 -7.373 -6.586 1.00 91.12 111 GLU A N 1
ATOM 877 C CA . GLU A 1 111 ? 4.124 -6.588 -5.724 1.00 91.12 111 GLU A CA 1
ATOM 878 C C . GLU A 1 111 ? 3.501 -5.241 -5.358 1.00 91.12 111 GLU A C 1
ATOM 880 O O . GLU A 1 111 ? 3.483 -4.859 -4.189 1.00 91.12 111 GLU A O 1
ATOM 885 N N . PHE A 1 112 ? 2.913 -4.548 -6.336 1.00 91.38 112 PHE A N 1
ATOM 886 C CA . PHE A 1 112 ? 2.301 -3.242 -6.119 1.00 91.38 112 PHE A CA 1
ATOM 887 C C . PHE A 1 112 ? 1.101 -3.316 -5.166 1.00 91.38 112 PHE A C 1
ATOM 889 O O . PHE A 1 112 ? 1.048 -2.588 -4.174 1.00 91.38 112 PHE A O 1
ATOM 896 N N . VAL A 1 113 ? 0.158 -4.232 -5.419 1.00 90.06 113 VAL A N 1
ATOM 897 C CA . VAL A 1 113 ? -1.056 -4.376 -4.597 1.00 90.06 113 VAL A CA 1
ATOM 898 C C . VAL A 1 113 ? -0.716 -4.881 -3.194 1.00 90.06 113 VAL A C 1
ATOM 900 O O . VAL A 1 113 ? -1.206 -4.334 -2.204 1.00 90.06 113 VAL A O 1
ATOM 903 N N . THR A 1 114 ? 0.150 -5.891 -3.090 1.00 88.69 114 THR A N 1
ATOM 904 C CA . THR A 1 114 ? 0.550 -6.461 -1.795 1.00 88.69 114 THR A CA 1
ATOM 905 C C . THR A 1 114 ? 1.387 -5.471 -0.991 1.00 88.69 114 THR A C 1
ATOM 907 O O . THR A 1 114 ? 1.181 -5.320 0.213 1.00 88.69 114 THR A O 1
ATOM 910 N N . GLY A 1 115 ? 2.318 -4.774 -1.643 1.00 89.06 115 GLY A N 1
ATOM 911 C CA . GLY A 1 115 ? 3.191 -3.798 -1.006 1.00 89.06 115 GLY A CA 1
ATOM 912 C C . GLY A 1 115 ? 2.428 -2.586 -0.474 1.00 89.06 115 GLY A C 1
ATOM 913 O O . GLY A 1 115 ? 2.634 -2.194 0.674 1.00 89.06 115 GLY A O 1
ATOM 914 N N . LEU A 1 116 ? 1.483 -2.046 -1.250 1.00 89.19 116 LEU A N 1
ATOM 915 C CA . LEU A 1 116 ? 0.607 -0.960 -0.798 1.00 89.19 116 LEU A CA 1
ATOM 916 C C . LEU A 1 116 ? -0.367 -1.398 0.298 1.00 89.19 116 LEU A C 1
ATOM 918 O O . LEU A 1 116 ? -0.573 -0.654 1.259 1.00 89.19 116 LEU A O 1
ATOM 922 N N . GLY A 1 117 ? -0.887 -2.627 0.208 1.00 86.19 117 GLY A N 1
ATOM 923 C CA . GLY A 1 117 ? -1.680 -3.249 1.269 1.00 86.19 117 GLY A CA 1
ATOM 924 C C . GLY A 1 117 ? -0.917 -3.332 2.592 1.00 86.19 117 GLY A C 1
ATOM 925 O O . GLY A 1 117 ? -1.426 -2.916 3.628 1.00 86.19 117 GLY A O 1
ATOM 926 N N . ARG A 1 118 ? 0.343 -3.785 2.557 1.00 84.06 118 ARG A N 1
ATOM 927 C CA . ARG A 1 118 ? 1.219 -3.844 3.742 1.00 84.06 118 ARG A CA 1
ATOM 928 C C . ARG A 1 118 ? 1.601 -2.466 4.275 1.00 84.06 118 ARG A C 1
ATOM 930 O O . ARG A 1 118 ? 1.807 -2.317 5.476 1.00 84.06 118 ARG A O 1
ATOM 937 N N . LEU A 1 119 ? 1.739 -1.476 3.395 1.00 84.81 119 LEU A N 1
ATOM 938 C CA . LEU A 1 119 ? 2.112 -0.116 3.779 1.00 84.81 119 LEU A CA 1
ATOM 939 C C . LEU A 1 119 ? 0.937 0.675 4.378 1.00 84.81 119 LEU A C 1
ATOM 941 O O . LEU A 1 119 ? 1.164 1.700 5.023 1.00 84.81 119 LEU A O 1
ATOM 945 N N . GLY A 1 120 ? -0.305 0.226 4.186 1.00 85.56 120 GLY A N 1
ATOM 946 C CA . GLY A 1 120 ? -1.468 0.992 4.623 1.00 85.56 120 GLY A CA 1
ATOM 947 C C . GLY A 1 120 ? -1.779 2.172 3.693 1.00 85.56 120 GLY A C 1
ATOM 948 O O . GLY A 1 120 ? -2.190 3.227 4.173 1.00 85.56 120 GLY A O 1
ATOM 949 N N . ALA A 1 121 ? -1.496 2.059 2.389 1.00 87.88 121 ALA A N 1
ATOM 950 C CA . ALA A 1 121 ? -1.629 3.163 1.437 1.00 87.88 121 ALA A CA 1
ATOM 951 C C . ALA A 1 121 ? -2.575 2.814 0.276 1.00 87.88 121 ALA A C 1
ATOM 953 O O . ALA A 1 121 ? -2.261 1.979 -0.565 1.00 87.88 121 ALA A O 1
ATOM 954 N N . ASP A 1 122 ? -3.722 3.493 0.209 1.00 87.62 122 ASP A N 1
ATOM 955 C CA . ASP A 1 122 ? -4.739 3.363 -0.849 1.00 87.62 122 ASP A CA 1
ATOM 956 C C . ASP A 1 122 ? -4.792 4.572 -1.805 1.00 87.62 122 ASP A C 1
ATOM 958 O O . ASP A 1 122 ? -5.532 4.544 -2.788 1.00 87.62 122 ASP A O 1
ATOM 962 N N . SER A 1 123 ? -4.019 5.627 -1.526 1.00 88.94 123 SER A N 1
ATOM 963 C CA . SER A 1 123 ? -3.904 6.853 -2.322 1.00 88.94 123 SER A CA 1
ATOM 964 C C . SER A 1 123 ? -2.453 7.343 -2.394 1.00 88.94 123 SER A C 1
ATOM 966 O O . SER A 1 123 ? -1.622 6.976 -1.558 1.00 88.94 123 SER A O 1
ATOM 968 N N . LEU A 1 124 ? -2.142 8.197 -3.378 1.00 89.94 124 LEU A N 1
ATOM 969 C CA . LEU A 1 124 ? -0.808 8.797 -3.527 1.00 89.94 124 LEU A CA 1
ATOM 970 C C . LEU A 1 124 ? -0.412 9.628 -2.297 1.00 89.94 124 LEU A C 1
ATOM 972 O O . LEU A 1 124 ? 0.733 9.555 -1.855 1.00 89.94 124 LEU A O 1
ATOM 976 N N . ASP A 1 125 ? -1.359 10.351 -1.695 1.00 88.31 125 ASP A N 1
ATOM 977 C CA . ASP A 1 125 ? -1.121 11.120 -0.470 1.00 88.31 125 ASP A CA 1
ATOM 978 C C . ASP A 1 125 ? -0.741 10.219 0.707 1.00 88.31 125 ASP A C 1
ATOM 980 O O . ASP A 1 125 ? 0.285 10.448 1.354 1.00 88.31 125 ASP A O 1
ATOM 984 N N . LYS A 1 126 ? -1.507 9.140 0.949 1.00 87.44 126 LYS A N 1
ATOM 985 C CA . LYS A 1 126 ? -1.170 8.175 2.008 1.00 87.44 126 LYS A CA 1
ATOM 986 C C . LYS A 1 126 ? 0.176 7.515 1.730 1.00 87.44 126 LYS A C 1
ATOM 988 O 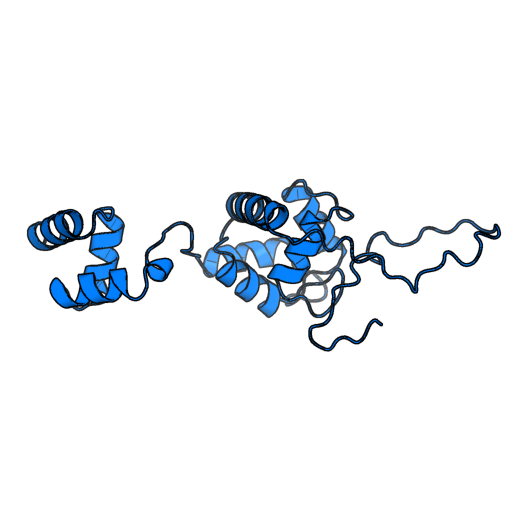O . LYS A 1 126 ? 0.988 7.392 2.646 1.00 87.44 126 LYS A O 1
ATOM 993 N N . LEU A 1 127 ? 0.446 7.145 0.477 1.00 89.94 127 LEU A N 1
ATOM 994 C CA . LEU A 1 127 ? 1.729 6.579 0.066 1.00 89.94 127 LEU A CA 1
ATOM 995 C C . LEU A 1 127 ? 2.881 7.532 0.403 1.00 89.94 127 LEU A C 1
ATOM 997 O O . LEU A 1 127 ? 3.839 7.127 1.062 1.00 89.94 127 LEU A O 1
ATOM 1001 N N . ARG A 1 128 ? 2.763 8.815 0.048 1.00 88.69 128 ARG A N 1
ATOM 1002 C CA . ARG A 1 128 ? 3.769 9.838 0.354 1.00 88.69 128 ARG A CA 1
ATOM 1003 C C . ARG A 1 128 ? 3.993 10.000 1.859 1.00 88.69 128 ARG A C 1
ATOM 1005 O O . ARG A 1 128 ? 5.144 10.004 2.297 1.00 88.69 128 ARG A O 1
ATOM 1012 N N . SER A 1 129 ? 2.929 10.082 2.658 1.00 87.50 129 SER A N 1
ATOM 1013 C CA . SER A 1 129 ? 3.038 10.177 4.122 1.00 87.50 129 SER A CA 1
ATOM 1014 C C . SER A 1 129 ? 3.732 8.955 4.731 1.00 87.50 129 SER A C 1
ATOM 1016 O O . SER A 1 129 ? 4.603 9.097 5.592 1.00 87.50 129 SER A O 1
ATOM 1018 N N . ARG A 1 130 ? 3.402 7.748 4.255 1.00 86.88 130 ARG A N 1
ATOM 1019 C CA . ARG A 1 130 ? 4.005 6.493 4.728 1.00 86.88 130 ARG A CA 1
ATOM 1020 C C . ARG A 1 130 ? 5.467 6.345 4.327 1.00 86.88 130 ARG A C 1
ATOM 1022 O O . ARG A 1 130 ? 6.280 5.875 5.129 1.00 86.88 130 ARG A O 1
ATOM 1029 N N . LEU A 1 131 ? 5.822 6.776 3.119 1.00 86.81 131 LEU A N 1
ATOM 1030 C CA . LEU A 1 131 ? 7.209 6.805 2.659 1.00 86.81 131 LEU A CA 1
ATOM 1031 C C . LEU A 1 131 ? 8.040 7.809 3.455 1.00 86.81 131 LEU A C 1
ATOM 1033 O O . LEU A 1 131 ? 9.138 7.463 3.883 1.00 86.81 131 LEU A O 1
ATOM 1037 N N . ALA A 1 132 ? 7.506 9.003 3.728 1.00 83.56 132 ALA A N 1
ATOM 1038 C CA . ALA A 1 132 ? 8.174 9.991 4.572 1.00 83.56 132 ALA A CA 1
ATOM 1039 C C . ALA A 1 132 ? 8.443 9.431 5.980 1.00 83.56 132 ALA A C 1
ATOM 1041 O O . ALA A 1 132 ? 9.584 9.464 6.442 1.00 83.56 132 ALA A O 1
ATOM 1042 N N . GLN A 1 133 ? 7.435 8.815 6.608 1.00 82.25 133 GLN A N 1
ATOM 1043 C CA . GLN A 1 133 ? 7.577 8.152 7.909 1.00 82.25 133 GLN A CA 1
ATOM 1044 C C . GLN A 1 133 ? 8.642 7.042 7.888 1.00 82.25 133 GLN A C 1
ATOM 1046 O O . GLN A 1 133 ? 9.470 6.952 8.791 1.00 82.25 133 GLN A O 1
ATOM 1051 N N . THR A 1 134 ? 8.645 6.210 6.846 1.00 78.88 134 THR A N 1
ATOM 1052 C CA . THR A 1 134 ? 9.592 5.094 6.716 1.00 78.88 134 THR A CA 1
ATOM 1053 C C . THR A 1 134 ? 11.016 5.579 6.440 1.00 78.88 134 THR A C 1
ATOM 1055 O O . THR A 1 134 ? 11.966 5.018 6.977 1.00 78.88 134 THR A O 1
ATOM 1058 N N . SER A 1 135 ? 11.184 6.626 5.628 1.00 72.75 135 SER A N 1
ATOM 1059 C CA . SER A 1 135 ? 12.498 7.166 5.258 1.00 72.75 135 SER A CA 1
ATOM 1060 C C . SER A 1 135 ? 13.300 7.676 6.461 1.00 72.75 135 SER A C 1
ATOM 1062 O O . SER A 1 135 ? 14.522 7.561 6.461 1.00 72.75 135 SER A O 1
ATOM 1064 N N . GLY A 1 136 ? 12.624 8.151 7.515 1.00 66.56 136 G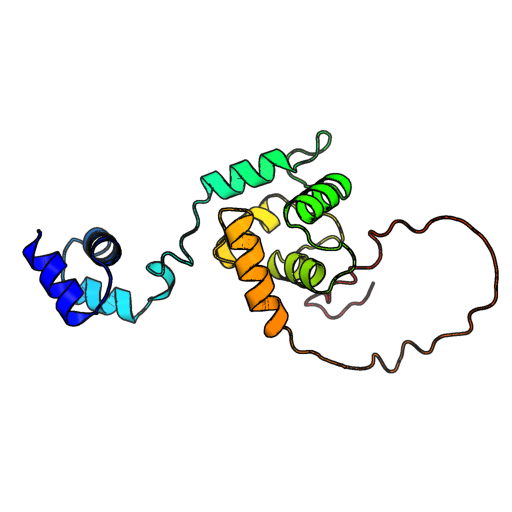LY A N 1
ATOM 1065 C CA . GLY A 1 136 ? 13.261 8.541 8.778 1.00 66.56 136 GLY A CA 1
ATOM 1066 C C . GLY A 1 136 ? 13.718 7.362 9.644 1.00 66.56 136 GLY A C 1
ATOM 1067 O O . GLY A 1 136 ? 14.586 7.531 10.495 1.00 66.56 136 GLY A O 1
ATOM 1068 N N . LEU A 1 137 ? 13.156 6.171 9.415 1.00 62.97 137 LEU A N 1
ATOM 1069 C CA . LEU A 1 137 ? 13.478 4.935 10.133 1.00 62.97 137 LEU A CA 1
ATOM 1070 C C . LEU A 1 137 ? 14.404 4.008 9.347 1.00 62.97 137 LEU A C 1
ATOM 1072 O O . LEU A 1 137 ? 14.870 3.018 9.908 1.00 62.97 137 LEU A O 1
ATOM 1076 N N . TRP A 1 138 ? 14.660 4.292 8.063 1.00 60.81 138 TRP A N 1
ATOM 1077 C CA . TRP A 1 138 ? 15.648 3.544 7.298 1.00 60.81 138 TRP A CA 1
ATOM 1078 C C . TRP A 1 138 ? 16.980 3.680 8.032 1.00 60.81 138 TRP A C 1
ATOM 1080 O O . TRP A 1 138 ? 17.481 4.80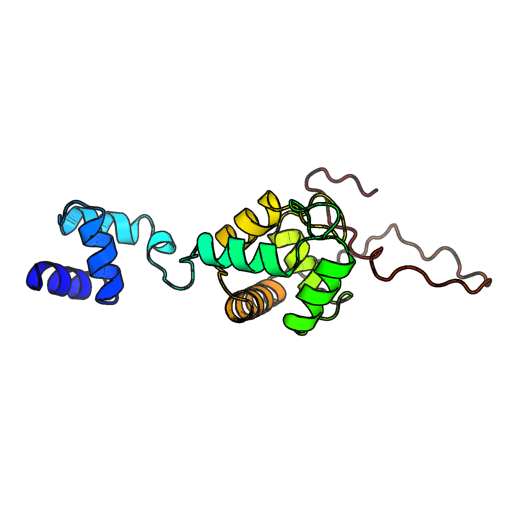8 8.139 1.00 60.81 138 TRP A O 1
ATOM 1090 N N . PRO A 1 139 ? 17.546 2.586 8.580 1.00 50.72 139 PRO A N 1
ATOM 1091 C CA . PRO A 1 139 ? 18.825 2.686 9.239 1.00 50.72 139 PRO A CA 1
ATOM 1092 C C . PRO A 1 139 ? 19.775 3.250 8.193 1.00 50.72 139 PRO A C 1
ATOM 1094 O O . PRO A 1 139 ? 19.992 2.655 7.136 1.00 50.72 139 PRO A O 1
ATOM 1097 N N . ARG A 1 140 ? 20.322 4.436 8.477 1.00 49.28 140 ARG A N 1
ATOM 1098 C CA . ARG A 1 140 ? 21.555 4.902 7.857 1.00 49.28 140 ARG A CA 1
ATOM 1099 C C . ARG A 1 140 ? 22.620 3.896 8.276 1.00 49.28 140 ARG A C 1
ATOM 1101 O O . ARG A 1 140 ? 23.470 4.188 9.107 1.00 49.28 140 ARG A O 1
ATOM 1108 N N . THR A 1 141 ? 22.601 2.698 7.703 1.00 44.22 141 THR A N 1
ATOM 1109 C CA . THR A 1 141 ? 23.820 1.944 7.525 1.00 44.22 141 THR A CA 1
ATOM 1110 C C . THR A 1 141 ? 24.614 2.776 6.531 1.00 44.22 141 THR A C 1
ATOM 1112 O O . THR A 1 141 ? 24.656 2.506 5.334 1.00 44.22 141 THR A O 1
ATOM 1115 N N . SER A 1 142 ? 25.304 3.788 7.048 1.00 42.19 142 SER A N 1
ATOM 1116 C CA . SER A 1 142 ? 26.655 4.109 6.622 1.00 42.19 142 SER A CA 1
ATOM 1117 C C . SER A 1 142 ? 27.546 2.893 6.910 1.00 42.19 142 SER A C 1
ATOM 1119 O O . SER A 1 142 ? 28.535 2.976 7.625 1.00 42.19 142 SER A O 1
ATOM 1121 N N . GLY A 1 143 ? 27.158 1.727 6.395 1.00 37.34 143 GLY A N 1
ATOM 1122 C CA . GLY A 1 143 ? 28.071 0.664 6.077 1.00 37.34 143 GLY A CA 1
ATOM 1123 C C . GLY A 1 143 ? 28.695 1.126 4.783 1.00 37.34 143 GLY A C 1
ATOM 1124 O O . GLY A 1 143 ? 28.130 0.941 3.709 1.00 37.34 143 GLY A O 1
ATOM 1125 N N . SER A 1 144 ? 29.824 1.816 4.918 1.00 33.31 144 SER A N 1
ATOM 1126 C CA . SER A 1 144 ? 30.837 1.830 3.880 1.00 33.31 144 SER A CA 1
ATOM 1127 C C . SER A 1 144 ? 30.910 0.414 3.310 1.00 33.31 144 SER A C 1
ATOM 1129 O O . SER A 1 144 ? 31.283 -0.524 4.015 1.00 33.31 144 SER A O 1
ATOM 1131 N N . CYS A 1 145 ? 30.482 0.238 2.063 1.00 32.75 145 CYS A N 1
ATOM 1132 C CA . CYS A 1 145 ? 30.916 -0.903 1.284 1.00 32.75 145 CYS A CA 1
ATOM 1133 C C . CYS A 1 145 ? 32.432 -0.735 1.144 1.00 32.75 145 CYS A C 1
ATOM 1135 O O . CYS A 1 145 ? 32.910 -0.048 0.242 1.00 32.75 145 CYS A O 1
ATOM 1137 N N . ALA A 1 146 ? 33.190 -1.324 2.070 1.00 35.97 146 ALA A N 1
ATOM 1138 C CA . ALA A 1 146 ? 34.649 -1.291 2.093 1.00 35.97 146 ALA A CA 1
ATOM 1139 C C . ALA A 1 146 ? 35.290 -2.064 0.919 1.00 35.97 146 ALA A C 1
ATOM 1141 O O . ALA A 1 146 ? 36.490 -2.317 0.930 1.00 35.97 146 ALA A O 1
ATOM 1142 N N . THR A 1 147 ? 34.520 -2.422 -0.110 1.00 35.59 147 THR A N 1
ATOM 1143 C CA . THR A 1 147 ? 35.010 -3.051 -1.342 1.00 35.59 147 THR A CA 1
ATOM 1144 C C . THR A 1 147 ? 34.560 -2.359 -2.627 1.00 35.59 147 THR A C 1
ATOM 1146 O O . THR A 1 147 ? 34.911 -2.820 -3.708 1.00 35.59 147 THR A O 1
ATOM 1149 N N . CYS A 1 148 ? 33.906 -1.195 -2.554 1.00 33.62 148 CYS A N 1
ATOM 1150 C CA . CYS A 1 148 ? 33.854 -0.284 -3.701 1.00 33.62 148 CYS A CA 1
ATOM 1151 C C . CYS A 1 148 ? 34.944 0.775 -3.551 1.00 33.62 148 CYS A C 1
ATOM 1153 O O . CYS A 1 148 ? 34.676 1.962 -3.375 1.00 33.62 148 CYS A O 1
ATOM 1155 N N . THR A 1 149 ? 36.199 0.337 -3.622 1.00 38.09 149 THR A N 1
ATOM 1156 C CA . THR A 1 149 ? 37.296 1.237 -3.969 1.00 38.09 149 THR A CA 1
ATOM 1157 C C . THR A 1 149 ? 36.938 1.884 -5.310 1.00 38.09 149 THR A C 1
ATOM 1159 O O . THR A 1 149 ? 36.589 1.160 -6.248 1.00 38.09 149 THR A O 1
ATOM 1162 N N . PRO A 1 150 ? 37.007 3.216 -5.458 1.00 38.59 150 PRO A N 1
ATOM 1163 C CA . PRO A 1 150 ? 36.909 3.826 -6.768 1.00 38.59 150 PRO A CA 1
ATOM 1164 C C . PRO A 1 150 ? 38.185 3.448 -7.514 1.00 38.59 150 PRO A C 1
ATOM 1166 O O . PRO A 1 150 ? 39.219 4.107 -7.396 1.00 38.59 150 PRO A O 1
ATOM 1169 N N . SER A 1 151 ? 38.134 2.362 -8.280 1.00 34.56 151 SER A N 1
ATOM 1170 C CA . SER A 1 151 ? 39.113 2.123 -9.329 1.00 34.56 151 SER A CA 1
ATOM 1171 C C . SER A 1 151 ? 38.922 3.212 -10.375 1.00 34.56 151 SER A C 1
ATOM 1173 O O . SER A 1 151 ? 38.140 3.079 -11.306 1.00 34.56 151 SER A O 1
ATOM 1175 N N . ARG A 1 152 ? 39.634 4.317 -10.139 1.00 35.84 152 ARG A N 1
ATOM 1176 C CA . ARG A 1 152 ? 40.232 5.196 -11.136 1.00 35.84 152 ARG A CA 1
ATOM 1177 C C . ARG A 1 152 ? 39.278 5.563 -12.277 1.00 35.84 152 ARG A C 1
ATOM 1179 O O . ARG A 1 152 ? 39.281 4.935 -13.331 1.00 35.84 152 ARG A O 1
ATOM 1186 N N . LEU A 1 153 ? 38.547 6.662 -12.071 1.00 35.06 153 LEU A N 1
ATOM 1187 C CA . LEU A 1 153 ? 38.042 7.520 -13.144 1.00 35.06 153 LEU A CA 1
ATOM 1188 C C . LEU A 1 153 ? 39.205 7.842 -14.093 1.00 35.06 153 LEU A C 1
ATOM 1190 O O . LEU A 1 153 ? 39.973 8.776 -13.875 1.00 35.06 153 LEU A O 1
ATOM 1194 N N . THR A 1 154 ? 39.346 7.028 -15.132 1.00 33.88 154 THR A N 1
ATOM 1195 C CA . THR A 1 154 ? 40.073 7.390 -16.338 1.00 33.88 154 THR A CA 1
ATOM 1196 C C . THR A 1 154 ? 38.995 7.711 -17.350 1.00 33.88 154 THR A C 1
ATOM 1198 O O . THR A 1 154 ? 38.123 6.893 -17.636 1.00 33.88 154 THR A O 1
ATOM 1201 N N . SER A 1 155 ? 39.024 8.961 -17.787 1.00 40.88 155 SER A N 1
ATOM 1202 C CA . SER A 1 155 ? 38.299 9.526 -18.914 1.00 40.88 155 SER A CA 1
ATOM 1203 C C . SER A 1 155 ? 37.949 8.510 -20.004 1.00 40.88 155 SER A C 1
ATOM 1205 O O . SER A 1 155 ? 38.852 7.856 -20.517 1.00 40.88 155 SER A O 1
ATOM 1207 N N . LEU A 1 156 ? 36.685 8.465 -20.426 1.00 31.91 156 LEU A N 1
ATOM 1208 C CA . LEU A 1 156 ? 36.278 8.737 -21.811 1.00 31.91 156 LEU A CA 1
ATOM 1209 C C . LEU A 1 156 ? 34.764 8.523 -21.979 1.00 31.91 156 LEU A C 1
ATOM 1211 O O . LEU A 1 156 ? 34.228 7.492 -21.596 1.00 31.91 156 LEU A O 1
ATOM 1215 N N . GLY A 1 157 ? 34.120 9.461 -22.676 1.00 29.17 157 GLY A N 1
ATOM 1216 C CA . GLY A 1 157 ? 33.041 9.116 -23.602 1.00 29.17 157 GLY A CA 1
ATOM 1217 C C . GLY A 1 157 ? 31.614 9.139 -23.061 1.00 29.17 157 GLY A C 1
ATOM 1218 O O . GLY A 1 157 ? 31.053 8.115 -22.700 1.00 29.17 157 GLY A O 1
ATOM 1219 N N . SER A 1 158 ? 30.993 10.318 -23.139 1.00 40.72 158 SER A N 1
ATOM 1220 C CA . SER A 1 158 ? 29.669 10.524 -23.748 1.00 40.72 158 SER A CA 1
ATOM 1221 C C . SER A 1 158 ? 28.930 9.247 -24.202 1.00 40.72 158 SER A C 1
ATOM 1223 O O . SER A 1 158 ? 29.204 8.708 -25.279 1.00 40.72 158 SER A O 1
ATOM 1225 N N . ARG A 1 159 ? 27.955 8.808 -23.396 1.00 38.28 159 ARG A N 1
ATOM 1226 C CA . ARG A 1 159 ? 26.613 8.367 -23.820 1.00 38.28 159 ARG A CA 1
ATOM 1227 C C . ARG A 1 159 ? 25.768 8.074 -22.580 1.00 38.28 159 ARG A C 1
ATOM 1229 O O . ARG A 1 159 ? 26.216 7.398 -21.661 1.00 38.28 159 ARG A O 1
ATOM 1236 N N . GLY A 1 160 ? 24.576 8.670 -22.542 1.00 43.41 160 GLY A N 1
ATOM 1237 C CA . GLY A 1 160 ? 23.694 8.711 -21.379 1.00 43.41 160 GLY A CA 1
ATOM 1238 C C . GLY A 1 160 ? 23.406 7.334 -20.793 1.00 43.41 160 GLY A C 1
ATOM 1239 O O . GLY A 1 160 ? 22.891 6.449 -21.472 1.00 43.41 160 GLY A O 1
ATOM 1240 N N . THR A 1 161 ? 23.713 7.178 -19.510 1.00 34.88 161 THR A N 1
ATOM 1241 C CA . THR A 1 161 ? 23.235 6.060 -18.708 1.00 34.88 161 THR A CA 1
ATOM 1242 C C . THR A 1 161 ? 21.751 6.281 -18.403 1.00 34.88 161 THR A C 1
ATOM 1244 O O . THR A 1 161 ? 21.363 7.381 -17.990 1.00 34.88 161 THR A O 1
ATOM 1247 N N . PRO A 1 162 ? 20.874 5.282 -18.603 1.00 35.22 162 PRO A N 1
ATOM 1248 C CA . PRO A 1 162 ? 19.502 5.399 -18.145 1.00 35.22 162 PRO A CA 1
ATOM 1249 C C . PRO A 1 162 ? 19.525 5.504 -16.616 1.00 35.22 162 PRO A C 1
ATOM 1251 O O . PRO A 1 162 ? 20.067 4.642 -15.922 1.00 35.22 162 PRO A O 1
ATOM 1254 N N . LYS A 1 163 ? 18.925 6.576 -16.082 1.00 38.62 163 LYS A N 1
ATOM 1255 C CA . LYS A 1 163 ? 18.815 6.868 -14.637 1.00 38.62 163 LYS A CA 1
ATOM 1256 C C . LYS A 1 163 ? 18.207 5.712 -13.821 1.00 38.62 163 LYS A C 1
ATOM 1258 O O . LYS A 1 163 ? 18.312 5.699 -12.601 1.00 38.62 163 LYS A O 1
ATOM 1263 N N . CYS A 1 164 ? 17.615 4.725 -14.490 1.00 39.12 164 CYS A N 1
ATOM 1264 C CA . CYS A 1 164 ? 17.001 3.548 -13.899 1.00 39.12 164 CYS A CA 1
ATOM 1265 C C . CYS A 1 164 ? 17.988 2.505 -13.356 1.00 39.12 164 CYS A C 1
ATOM 1267 O O . CYS A 1 164 ? 17.507 1.624 -12.662 1.00 39.12 164 CYS A O 1
ATOM 1269 N N . CYS A 1 165 ? 19.307 2.584 -13.602 1.00 42.00 165 CYS A N 1
ATOM 1270 C CA . CYS A 1 165 ? 20.299 1.575 -13.167 1.00 42.00 165 CYS A CA 1
ATOM 1271 C C . CYS A 1 165 ? 20.825 1.717 -11.717 1.00 42.00 165 CYS A C 1
ATOM 1273 O O . CYS A 1 165 ? 21.616 0.879 -11.293 1.00 42.00 165 CYS A O 1
ATOM 1275 N N . LEU A 1 166 ? 20.360 2.682 -10.906 1.00 45.41 166 LEU A N 1
ATOM 1276 C CA . LEU A 1 166 ? 20.891 2.906 -9.541 1.00 45.41 166 LEU A CA 1
ATOM 1277 C C . LEU A 1 166 ? 20.145 2.269 -8.345 1.00 45.41 166 LEU A C 1
ATOM 1279 O O . LEU A 1 166 ? 20.684 2.254 -7.241 1.00 45.41 166 LEU A O 1
ATOM 1283 N N . TRP A 1 167 ? 18.959 1.695 -8.523 1.00 40.88 167 TRP A N 1
ATOM 1284 C CA . TRP A 1 167 ? 18.276 0.864 -7.525 1.00 40.88 167 TRP A CA 1
ATOM 1285 C C . TRP A 1 167 ? 18.900 -0.536 -7.389 1.00 40.88 167 TRP A C 1
ATOM 1287 O O . TRP A 1 167 ? 18.240 -1.540 -7.653 1.00 40.88 167 TRP A O 1
ATOM 1297 N N . ARG A 1 168 ? 20.158 -0.645 -6.946 1.00 41.94 168 ARG A N 1
ATOM 1298 C CA . ARG A 1 168 ? 20.685 -1.946 -6.500 1.00 41.94 168 ARG A CA 1
ATOM 1299 C C . ARG A 1 168 ? 20.017 -2.291 -5.163 1.00 41.94 168 ARG A C 1
ATOM 1301 O O . ARG A 1 168 ? 20.525 -1.963 -4.093 1.00 41.94 168 ARG A O 1
ATOM 1308 N N . LEU A 1 169 ? 18.815 -2.861 -5.238 1.00 43.28 169 LEU A N 1
ATOM 1309 C CA . LEU A 1 169 ? 18.058 -3.345 -4.088 1.00 43.28 169 LEU A CA 1
ATOM 1310 C C . LEU A 1 169 ? 18.871 -4.452 -3.398 1.00 43.28 169 LEU A C 1
ATOM 1312 O O . LEU A 1 169 ? 19.351 -5.361 -4.080 1.00 43.28 169 LEU A O 1
ATOM 1316 N N . PRO A 1 170 ? 19.046 -4.418 -2.065 1.00 39.00 170 PRO A N 1
ATOM 1317 C CA . PRO A 1 170 ? 19.600 -5.558 -1.357 1.00 39.00 170 PRO A CA 1
ATOM 1318 C C . PRO A 1 170 ? 18.614 -6.722 -1.492 1.00 39.00 170 PRO A C 1
ATOM 1320 O O . PRO A 1 170 ? 17.531 -6.707 -0.905 1.00 39.00 170 PRO A O 1
ATOM 1323 N N . SER A 1 171 ? 18.979 -7.719 -2.299 1.00 36.19 171 SER A N 1
ATOM 1324 C CA . SER A 1 171 ? 18.252 -8.986 -2.349 1.00 36.19 171 SER A CA 1
ATOM 1325 C C . SER A 1 171 ? 18.264 -9.627 -0.956 1.00 36.19 171 SER A C 1
ATOM 1327 O O . SER A 1 171 ? 19.319 -9.641 -0.313 1.00 36.19 171 SER A O 1
ATOM 1329 N N . PRO A 1 172 ? 17.154 -10.227 -0.487 1.00 41.94 172 PRO A N 1
ATOM 1330 C CA . PRO A 1 172 ? 17.132 -10.977 0.774 1.00 41.94 172 PRO A CA 1
ATOM 1331 C C . PRO A 1 172 ? 18.081 -12.192 0.772 1.00 41.94 172 PRO A C 1
ATOM 1333 O O . PRO A 1 172 ? 18.339 -12.774 1.819 1.00 41.94 172 PRO A O 1
ATOM 1336 N N . THR A 1 173 ? 18.632 -12.557 -0.389 1.00 37.72 173 THR A N 1
ATOM 1337 C CA . THR A 1 173 ? 19.601 -13.642 -0.595 1.00 37.72 173 THR A CA 1
ATOM 1338 C C . THR A 1 173 ? 21.061 -13.181 -0.674 1.00 37.72 173 THR A C 1
ATOM 1340 O O . THR A 1 173 ? 21.942 -13.992 -0.947 1.00 37.72 173 THR A O 1
ATOM 1343 N N . GLY A 1 174 ? 21.358 -11.896 -0.441 1.00 36.41 174 GLY A N 1
ATOM 1344 C CA . GLY A 1 174 ? 22.742 -11.415 -0.336 1.00 36.41 174 GLY A CA 1
ATOM 1345 C C . GLY A 1 174 ? 23.581 -11.544 -1.614 1.00 36.41 174 GLY A C 1
ATOM 1346 O O . GLY A 1 174 ? 24.804 -11.450 -1.549 1.00 36.41 174 GLY A O 1
ATOM 1347 N N . THR A 1 175 ? 22.965 -11.750 -2.780 1.00 31.23 175 THR A N 1
ATOM 1348 C CA . THR A 1 175 ? 23.684 -11.803 -4.058 1.00 31.23 175 THR A CA 1
ATOM 1349 C C . THR A 1 175 ? 23.545 -10.465 -4.774 1.00 31.23 175 THR A C 1
ATOM 1351 O O . THR A 1 175 ? 22.506 -10.119 -5.329 1.00 31.23 175 THR A O 1
ATOM 1354 N N . CYS A 1 176 ? 24.608 -9.674 -4.696 1.00 32.78 176 CYS A N 1
ATOM 1355 C CA . CYS A 1 176 ? 24.783 -8.435 -5.435 1.00 32.78 176 CYS A CA 1
ATOM 1356 C C . CYS A 1 176 ? 25.037 -8.758 -6.921 1.00 32.78 176 CYS A C 1
ATOM 1358 O O . CYS A 1 176 ? 26.179 -9.039 -7.270 1.00 32.78 176 CYS A O 1
ATOM 1360 N N . CYS A 1 177 ? 24.019 -8.694 -7.788 1.00 29.09 177 CYS A N 1
ATOM 1361 C CA . CYS A 1 177 ? 24.211 -8.668 -9.250 1.00 29.09 177 CYS A CA 1
ATOM 1362 C C . CYS A 1 177 ? 24.671 -7.292 -9.696 1.00 29.09 177 CYS A C 1
ATOM 1364 O O . CYS A 1 177 ? 23.896 -6.330 -9.516 1.00 29.09 177 CYS A O 1
#

InterPro domains:
  IPR005176 Potentiating neddylation domain [PS51229] (50-177)
  IPR009060 UBA-like superfamily [SSF46934] (1-39)
  IPR014764 Defective-in-cullin neddylation protein [PTHR12281] (16-134)

Radius of gyration: 21.72 Å; chains: 1; bounding box: 67×28×52 Å

Foldseek 3Di:
DVVLLVVLCVVQVDDSVLSVVLCVVQVNDSVNSNVVCVVCVLVSPLLLDADLVLLLVVLQVLADPVDNQKRALVSLVVLCVVLVHDLLDPLVLVVCVLLVPPDFSMHGNNSSSVSCSRQSHSDSVSSSVSSVVVSVVPPPPPVPPPPVDPPDPDDDDDDDDDSRPNSQRCDPVRDRD

Sequence (177 aa):
QRELVQRFVQCTEAQEPVALQCLSQNAWRLDAAVDDYYSSPAKYDERLSVDTRKVAALFNSYRSQDDPDRINPTGVCRLLDDLRIDPVSLTALVLAWKLQAGVQGEFSRAEFVTGLGRLGADSLDKLRSRLAQTSGLWPRTSGSCATCTPSRLTSLGSRGTPKCCLWRLPSPTGTCC